Protein AF-A0A3A9KVI4-F1 (afdb_monomer_lite)

Foldseek 3Di:
DPPDDPVNVVVVDDDDDDDADKDKDKDFQLRVCVQLVHDDDPPDDRRFIWIWIFGLVDCDDRGPPGNGHIDIDGHVVCPVRDDQFLAALVNVVVCQVVQFWKDFPVVPPQPKIKHWDAQDDDDDPDDPVVVPPPPDPPDGTFTWMLDSVRDIDTRDDQDPCRNGGRGMHTDD

Radius of gyration: 22.82 Å; chains: 1; bounding box: 59×35×70 Å

Sequence (172 aa):
MKLITASVLTALLTSFVATRTVQATPLNRQEYNDLRGWQVPDNENPNDDGYLVVNAGVSERNVDGFDGYVSWLPKLAFEEQYKNDNLTFGQAVELLKGGKKVARKGWNGKGMYLLLATDIDFKTKANLSDMQNENGELTVPSITMKTADNKFAVGWLASQTDMLAEDWVVVQ

Organism: Moraxella catarrhalis (NCBI:txid480)

InterPro domains:
  IPR021361 Thoeris anti-defense 2-like domain [PF11195] (88-171)

pLDDT: mean 90.65, std 9.77, range [52.5, 98.56]

Secondary structure (DSSP, 8-state):
-----HHHHHTT----------EEEE--HHHHHHHHTPPPPTTS-TT--EEEEEETTS----STT-SSEEEEEEHHHHHHH--SSSB-HHHHHHHHHTT--EEEGGGTTTT-EEEEESS-----SS--GGGTT--S-----EEEEEPTTS-EESS----HHHHT---EEE--

Structure (mmCIF, N/CA/C/O backbone):
data_AF-A0A3A9KVI4-F1
#
_entry.id   AF-A0A3A9KVI4-F1
#
loop_
_atom_site.group_PDB
_atom_site.id
_atom_site.type_symbol
_atom_site.label_atom_id
_atom_site.label_alt_id
_atom_site.label_comp_id
_atom_site.label_asym_id
_atom_site.label_entity_id
_atom_site.label_seq_id
_atom_site.pdbx_PDB_ins_code
_atom_site.Cartn_x
_atom_site.Cartn_y
_atom_site.Cartn_z
_atom_site.occupancy
_atom_site.B_iso_or_equiv
_atom_site.auth_seq_id
_atom_site.auth_comp_id
_atom_site.auth_asym_id
_atom_site.auth_atom_id
_atom_site.pdbx_PDB_model_num
ATOM 1 N N . MET A 1 1 ? -0.105 7.604 42.241 1.00 56.06 1 MET A N 1
ATOM 2 C CA . MET A 1 1 ? -0.125 7.220 40.813 1.00 56.06 1 MET A CA 1
ATOM 3 C C . MET A 1 1 ? -0.246 8.506 40.005 1.00 56.06 1 MET A C 1
ATOM 5 O O . MET A 1 1 ? -1.222 9.215 40.213 1.00 56.06 1 MET A O 1
ATOM 9 N N . LYS A 1 2 ? 0.757 8.906 39.206 1.00 59.81 2 LYS A N 1
ATOM 10 C CA . LYS A 1 2 ? 0.603 10.093 38.341 1.00 59.81 2 LYS A CA 1
ATOM 11 C C . LYS A 1 2 ? -0.427 9.735 37.271 1.00 59.81 2 LYS A C 1
ATOM 13 O O . LYS A 1 2 ? -0.183 8.807 36.507 1.00 59.81 2 LYS A O 1
ATOM 18 N N . LEU A 1 3 ? -1.573 10.419 37.256 1.00 67.69 3 LEU A N 1
ATOM 19 C CA . LEU A 1 3 ? -2.524 10.291 36.156 1.00 67.69 3 LEU A CA 1
ATOM 20 C C . LEU A 1 3 ? -1.815 10.745 34.877 1.00 67.69 3 LEU A C 1
ATOM 22 O O . LEU A 1 3 ? -1.356 11.884 34.788 1.00 67.69 3 LEU A O 1
ATOM 26 N N . ILE A 1 4 ? -1.710 9.845 33.907 1.00 80.69 4 ILE A N 1
ATOM 27 C CA . ILE A 1 4 ? -1.302 10.193 32.552 1.00 80.69 4 ILE A CA 1
ATOM 28 C C . ILE A 1 4 ? -2.502 10.910 31.928 1.00 80.69 4 ILE A C 1
ATOM 30 O O . ILE A 1 4 ? -3.555 10.308 31.742 1.00 80.69 4 ILE A O 1
ATOM 34 N N . THR A 1 5 ? -2.375 12.212 31.679 1.00 88.06 5 THR A N 1
ATOM 35 C CA . THR A 1 5 ? -3.412 13.005 31.007 1.00 88.06 5 THR A CA 1
ATOM 36 C C . THR A 1 5 ? -3.117 13.091 29.514 1.00 88.06 5 THR A C 1
ATOM 38 O O . THR A 1 5 ? -1.962 12.972 29.099 1.00 88.06 5 THR A O 1
ATOM 41 N N . ALA A 1 6 ? -4.142 13.360 28.700 1.00 86.12 6 ALA A N 1
ATOM 42 C CA . ALA A 1 6 ? -3.964 13.589 27.265 1.00 86.12 6 ALA A CA 1
ATOM 43 C C . ALA A 1 6 ? -2.913 14.681 26.987 1.00 86.12 6 ALA A C 1
ATOM 45 O O . ALA A 1 6 ? -2.061 14.504 26.131 1.00 86.12 6 ALA A O 1
ATOM 46 N N . SER A 1 7 ? -2.901 15.755 27.786 1.00 86.50 7 SER A N 1
ATOM 47 C CA . SER A 1 7 ? -1.914 16.840 27.684 1.00 86.50 7 SER A CA 1
ATOM 48 C C . SER A 1 7 ? -0.467 16.359 27.869 1.00 86.50 7 SER A C 1
ATOM 50 O O . SER A 1 7 ? 0.408 16.719 27.082 1.00 86.50 7 SER A O 1
ATOM 52 N N . VAL A 1 8 ? -0.215 15.488 28.857 1.00 88.62 8 VAL A N 1
ATOM 53 C CA . VAL A 1 8 ? 1.120 14.902 29.074 1.00 88.62 8 VAL A CA 1
ATOM 54 C C . VAL A 1 8 ? 1.524 14.007 27.902 1.00 88.62 8 VAL A C 1
ATOM 56 O O . VAL A 1 8 ? 2.676 14.053 27.483 1.00 88.62 8 VAL A O 1
ATOM 59 N N . LEU A 1 9 ? 0.594 13.225 27.347 1.00 89.00 9 LEU A N 1
ATOM 60 C CA . LEU A 1 9 ? 0.872 12.370 26.189 1.00 89.00 9 LEU A CA 1
ATOM 61 C C . LEU A 1 9 ? 1.147 13.184 24.923 1.00 89.00 9 LEU A C 1
ATOM 63 O O . LEU A 1 9 ? 2.092 12.865 24.209 1.00 89.00 9 LEU A O 1
ATOM 67 N N . THR A 1 10 ? 0.392 14.258 24.674 1.00 88.56 10 THR A N 1
ATOM 68 C CA . THR A 1 10 ? 0.590 15.132 23.507 1.00 88.56 10 THR A CA 1
ATOM 69 C C . THR A 1 10 ? 1.992 15.735 23.483 1.00 88.56 10 THR A C 1
ATOM 71 O O . THR A 1 10 ? 2.613 15.792 22.426 1.00 88.56 10 THR A O 1
ATOM 74 N N . ALA A 1 11 ? 2.527 16.126 24.644 1.00 87.50 11 ALA A N 1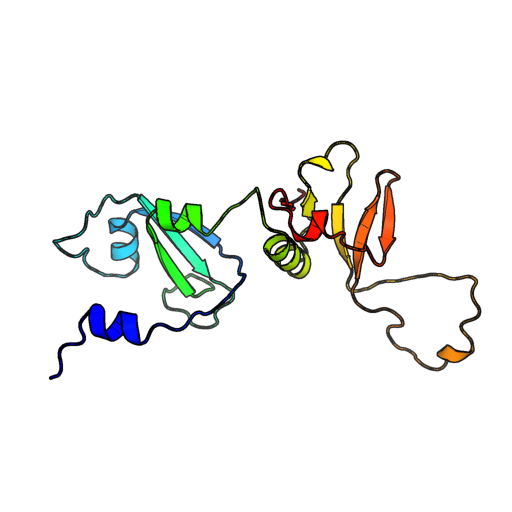
ATOM 75 C CA . ALA A 1 11 ? 3.885 16.663 24.759 1.00 87.50 11 ALA A CA 1
ATOM 76 C C . ALA A 1 11 ? 4.995 15.625 24.487 1.00 87.50 11 ALA A C 1
ATOM 78 O O . ALA A 1 11 ? 6.150 16.005 24.308 1.00 87.50 11 ALA A O 1
ATOM 79 N N . LEU A 1 12 ? 4.660 14.331 24.468 1.00 91.50 12 LEU A N 1
ATOM 80 C CA . LEU A 1 12 ? 5.589 13.219 24.244 1.00 91.50 12 LEU A CA 1
ATOM 81 C C . LEU A 1 12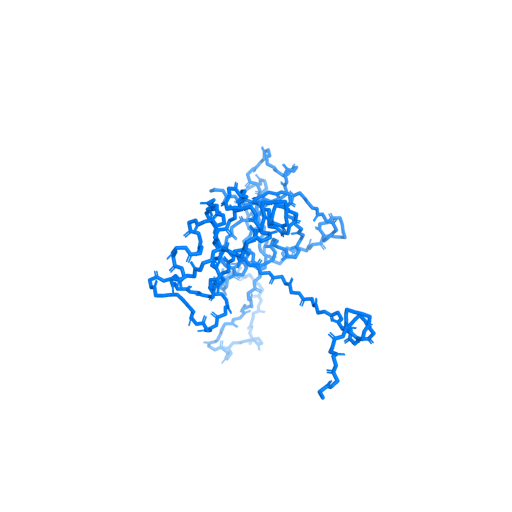 ? 5.424 12.566 22.861 1.00 91.50 12 LEU A C 1
ATOM 83 O O . LEU A 1 12 ? 6.138 11.610 22.549 1.00 91.50 12 LEU A O 1
ATOM 87 N N . LEU A 1 13 ? 4.492 13.048 22.031 1.00 90.75 13 LEU A N 1
ATOM 88 C CA . LEU A 1 13 ? 4.256 12.475 20.709 1.00 90.75 13 LEU A CA 1
ATOM 89 C C . LEU A 1 13 ? 5.486 12.641 19.814 1.00 90.75 13 LEU A C 1
ATOM 91 O O . LEU A 1 13 ? 6.055 13.721 19.684 1.00 90.75 13 LEU A O 1
ATOM 95 N N . THR A 1 14 ? 5.862 11.545 19.163 1.00 93.38 14 THR A N 1
ATOM 96 C CA . THR A 1 14 ? 6.902 11.505 18.133 1.00 93.38 14 THR A CA 1
ATOM 97 C C . THR A 1 14 ? 6.277 10.992 16.843 1.00 93.38 14 THR A C 1
ATOM 99 O O . THR A 1 14 ? 5.469 10.063 16.871 1.00 93.38 14 THR A O 1
ATOM 102 N N . SER A 1 15 ? 6.632 11.602 15.715 1.00 90.81 15 SER A N 1
ATOM 103 C CA . SER A 1 15 ? 6.126 11.193 14.405 1.00 90.81 15 SER A CA 1
ATOM 104 C C . SER A 1 15 ? 6.850 9.945 13.904 1.00 90.81 15 SER A C 1
ATOM 106 O O . SER A 1 15 ? 8.078 9.894 13.896 1.00 90.81 15 SER A O 1
ATOM 108 N N . PHE A 1 16 ? 6.084 8.972 13.416 1.00 89.00 16 PHE A N 1
ATOM 109 C CA . PHE A 1 16 ? 6.586 7.779 12.735 1.00 89.00 16 PHE A CA 1
ATOM 110 C C . PHE A 1 16 ? 5.927 7.679 11.360 1.00 89.00 16 PHE A C 1
ATOM 112 O O . PHE A 1 16 ? 4.754 8.018 11.208 1.00 89.00 16 PHE A O 1
ATOM 119 N N . VAL A 1 17 ? 6.672 7.216 10.357 1.00 81.56 17 VAL A N 1
ATOM 120 C CA . VAL A 1 17 ? 6.188 7.090 8.976 1.00 81.56 17 VAL A CA 1
ATOM 121 C C . VAL A 1 17 ? 6.232 5.625 8.572 1.00 81.56 17 VAL A C 1
ATOM 123 O O . VAL A 1 17 ? 7.239 4.951 8.777 1.00 81.56 17 VAL A O 1
ATOM 126 N N . ALA A 1 18 ? 5.147 5.133 7.983 1.00 83.06 18 ALA A N 1
ATOM 127 C CA . ALA A 1 18 ? 5.074 3.792 7.425 1.00 83.06 18 ALA A CA 1
ATOM 128 C C . ALA A 1 18 ? 4.222 3.806 6.153 1.00 83.06 18 ALA A C 1
ATOM 130 O O . ALA A 1 18 ? 3.197 4.479 6.102 1.00 83.06 18 ALA A O 1
ATOM 131 N N . THR A 1 19 ? 4.620 3.014 5.160 1.00 80.06 19 THR A N 1
ATOM 132 C CA . THR A 1 19 ? 3.770 2.646 4.020 1.00 80.06 19 THR A CA 1
ATOM 133 C C . THR A 1 19 ? 3.526 1.150 4.137 1.00 80.06 19 THR A C 1
ATOM 135 O O . THR A 1 19 ? 4.481 0.394 4.299 1.00 80.06 19 THR A O 1
ATOM 138 N N . ARG A 1 20 ? 2.265 0.717 4.148 1.00 83.69 20 ARG A N 1
ATOM 139 C CA . ARG A 1 20 ? 1.909 -0.696 4.323 1.00 83.69 20 ARG A CA 1
ATOM 140 C C . ARG A 1 20 ? 0.651 -1.037 3.541 1.00 83.69 20 ARG A C 1
ATOM 142 O O . ARG A 1 20 ? -0.189 -0.169 3.313 1.00 83.69 20 ARG A O 1
ATOM 149 N N . THR A 1 21 ? 0.512 -2.307 3.194 1.00 87.25 21 THR A N 1
ATOM 150 C CA . THR A 1 21 ? -0.740 -2.889 2.708 1.00 87.25 21 THR A CA 1
ATOM 151 C C . THR A 1 21 ? -1.389 -3.691 3.833 1.00 87.25 21 THR A C 1
ATOM 153 O O . THR A 1 21 ? -0.709 -4.205 4.722 1.00 87.25 21 THR A O 1
ATOM 156 N N . VAL A 1 22 ? -2.716 -3.759 3.824 1.00 93.06 22 VAL A N 1
ATOM 157 C CA . VAL A 1 22 ? -3.511 -4.536 4.783 1.00 93.06 22 VAL A CA 1
ATOM 158 C C . VAL A 1 22 ? -4.617 -5.264 4.033 1.00 93.06 22 VAL A C 1
ATOM 160 O O . VAL A 1 22 ? -5.009 -4.852 2.940 1.00 93.06 22 VAL A O 1
ATOM 163 N N . GLN A 1 23 ? -5.129 -6.335 4.623 1.00 94.88 23 GLN A N 1
ATOM 164 C CA . GLN A 1 23 ? -6.396 -6.932 4.212 1.00 94.88 23 GLN A CA 1
ATOM 165 C C . GLN A 1 23 ? -7.490 -6.380 5.117 1.00 94.88 23 GLN A C 1
ATOM 167 O O . GLN A 1 23 ? -7.262 -6.201 6.312 1.00 94.88 23 GLN A O 1
ATOM 172 N N . ALA A 1 24 ? -8.667 -6.099 4.571 1.00 96.81 24 ALA A N 1
ATOM 173 C CA . ALA A 1 24 ? -9.767 -5.590 5.372 1.00 96.81 24 ALA A CA 1
ATOM 174 C C . ALA A 1 24 ? -11.122 -6.058 4.852 1.00 96.81 24 ALA A C 1
ATOM 176 O O . ALA A 1 24 ? -11.296 -6.270 3.651 1.00 96.81 24 ALA A O 1
ATOM 177 N N . THR A 1 25 ? -12.081 -6.187 5.764 1.00 97.31 25 THR A N 1
ATOM 178 C CA . THR A 1 25 ? -13.491 -6.450 5.455 1.00 97.31 25 THR A CA 1
ATOM 179 C C . THR A 1 25 ? -14.373 -5.585 6.355 1.00 97.31 25 THR A C 1
ATOM 181 O O . THR A 1 25 ? -13.995 -5.375 7.514 1.00 97.31 25 THR A O 1
ATOM 184 N N . PRO A 1 26 ? -15.517 -5.067 5.866 1.00 98.19 26 PRO A N 1
ATOM 185 C CA . PRO A 1 26 ? -16.482 -4.388 6.722 1.00 98.19 26 PRO A CA 1
ATOM 186 C C . PRO A 1 26 ? -16.867 -5.268 7.915 1.00 98.19 26 PRO A C 1
ATOM 188 O O . PRO A 1 26 ? -17.093 -6.468 7.745 1.00 98.19 26 PRO A O 1
ATOM 191 N N . LEU A 1 27 ? -16.895 -4.672 9.105 1.00 98.19 27 LEU A N 1
ATOM 192 C CA . LEU A 1 27 ? -17.283 -5.310 10.363 1.00 98.19 27 LEU A CA 1
ATOM 193 C C . LEU A 1 27 ? -17.681 -4.204 11.344 1.00 98.19 27 LEU A C 1
ATOM 195 O O . LEU A 1 27 ? -16.912 -3.255 11.521 1.00 98.19 27 LEU A O 1
ATOM 199 N N . ASN A 1 28 ? -18.851 -4.281 11.972 1.00 98.56 28 ASN A N 1
ATOM 200 C CA . ASN A 1 28 ? -19.242 -3.257 12.947 1.00 98.56 28 ASN A CA 1
ATOM 201 C C . ASN A 1 28 ? -18.515 -3.447 14.297 1.00 98.56 28 ASN A C 1
ATOM 203 O O . ASN A 1 28 ? -17.839 -4.455 14.535 1.00 98.56 28 ASN A O 1
ATOM 207 N N . ARG A 1 29 ? -18.617 -2.451 15.187 1.00 98.56 29 ARG A N 1
ATOM 208 C CA . ARG A 1 29 ? -17.938 -2.471 16.495 1.00 98.56 29 ARG A CA 1
ATOM 209 C C . ARG A 1 29 ? -18.359 -3.665 17.359 1.00 98.56 29 ARG A C 1
ATOM 211 O O . ARG A 1 29 ? -17.493 -4.256 18.007 1.00 98.56 29 ARG A O 1
ATOM 218 N N . GLN A 1 30 ? -19.645 -4.015 17.386 1.00 98.44 30 GLN A N 1
ATOM 219 C CA . GLN A 1 30 ? -20.147 -5.152 18.162 1.00 98.44 30 GLN A CA 1
ATOM 220 C C . GLN A 1 30 ? -19.529 -6.465 17.683 1.00 98.44 30 GLN A C 1
ATOM 222 O O . GLN A 1 30 ? -18.907 -7.165 18.475 1.00 98.44 30 GLN A O 1
ATOM 227 N N . GLU A 1 31 ? -19.613 -6.749 16.385 1.00 98.44 31 GLU A N 1
ATOM 228 C CA . GLU A 1 31 ? -19.085 -7.975 15.780 1.00 98.44 31 GLU A CA 1
ATOM 229 C C . GLU A 1 31 ? -17.576 -8.127 16.017 1.00 98.44 31 GLU A C 1
ATOM 231 O O . GLU A 1 31 ? -17.086 -9.224 16.291 1.00 98.44 31 GLU A O 1
ATOM 236 N N . TYR A 1 32 ? -16.822 -7.024 15.955 1.00 98.25 32 TYR A N 1
ATOM 237 C CA . TYR A 1 32 ? -15.400 -7.044 16.289 1.00 98.25 32 TYR A CA 1
ATOM 238 C C . TYR A 1 32 ? -15.143 -7.366 17.765 1.00 98.25 32 TYR A C 1
ATOM 240 O O . TYR A 1 32 ? -14.240 -8.144 18.072 1.00 98.25 32 TYR A O 1
ATOM 248 N N . ASN A 1 33 ? -15.911 -6.787 18.691 1.00 98.31 33 ASN A N 1
ATOM 249 C CA . ASN A 1 33 ? -15.766 -7.098 20.113 1.00 98.31 33 ASN A CA 1
ATOM 250 C C . ASN A 1 33 ? -16.155 -8.552 20.405 1.00 98.31 33 ASN A C 1
ATOM 252 O O . ASN A 1 33 ? -15.418 -9.228 21.120 1.00 98.31 33 ASN A O 1
ATOM 256 N N . ASP A 1 34 ? -17.214 -9.066 19.777 1.00 98.06 34 ASP A N 1
ATOM 257 C CA . ASP A 1 34 ? -17.619 -10.471 19.882 1.00 98.06 34 ASP A CA 1
ATOM 258 C C . ASP A 1 34 ? -16.504 -11.409 19.393 1.00 98.06 34 ASP A C 1
ATOM 260 O O . ASP A 1 34 ? -16.148 -12.359 20.094 1.00 98.06 34 ASP A O 1
ATOM 264 N N . LEU A 1 35 ? -15.868 -11.096 18.252 1.00 97.69 35 LEU A N 1
ATOM 265 C CA . LEU A 1 35 ? -14.697 -11.825 17.741 1.00 97.69 35 LEU A CA 1
ATOM 266 C C . LEU A 1 35 ? -13.538 -11.851 18.753 1.00 97.69 35 LEU A C 1
ATOM 268 O O . LEU A 1 35 ? -12.803 -12.834 18.834 1.00 97.69 35 LEU A O 1
ATOM 272 N N . ARG A 1 36 ? -13.355 -10.774 19.525 1.00 97.12 36 ARG A N 1
ATOM 273 C CA . ARG A 1 36 ? -12.302 -10.656 20.547 1.00 97.12 36 ARG A CA 1
ATOM 274 C C . ARG A 1 36 ? -12.695 -11.235 21.909 1.00 97.12 36 ARG A C 1
ATOM 276 O O . ARG A 1 36 ? -11.837 -11.304 22.789 1.00 97.12 36 ARG A O 1
ATOM 283 N N . GLY A 1 37 ? -13.955 -11.630 22.100 1.00 96.81 37 GLY A N 1
ATOM 284 C CA . GLY A 1 37 ? -14.500 -11.986 23.412 1.00 96.81 37 GLY A CA 1
ATOM 285 C C . GLY A 1 37 ? -14.576 -10.793 24.374 1.00 96.81 37 GLY A C 1
ATOM 286 O O . GLY A 1 37 ? -14.443 -10.960 25.586 1.00 96.81 37 GLY A O 1
ATOM 287 N N . TRP A 1 38 ? -14.721 -9.580 23.841 1.00 97.56 38 TRP A N 1
ATOM 288 C CA . TRP A 1 38 ? -14.792 -8.326 24.589 1.00 97.56 38 TRP A CA 1
ATOM 289 C C . TRP A 1 38 ? -16.230 -7.826 24.713 1.00 97.56 38 TRP A C 1
ATOM 291 O O . TRP A 1 38 ? -17.117 -8.231 23.970 1.00 97.56 38 TRP A O 1
ATOM 301 N N . GLN A 1 39 ? -16.462 -6.940 25.679 1.00 97.69 39 GLN A N 1
ATOM 302 C CA . GLN A 1 39 ? -17.702 -6.172 25.768 1.00 97.69 39 GLN A CA 1
ATOM 303 C C . GLN A 1 39 ? -17.461 -4.790 25.169 1.00 97.69 39 GLN A C 1
ATOM 305 O O . GLN A 1 39 ? -16.425 -4.178 25.442 1.00 97.69 39 GLN A O 1
ATOM 310 N N . VAL A 1 40 ? -18.416 -4.295 24.380 1.00 97.69 40 VAL A N 1
ATOM 311 C CA . VAL A 1 40 ? -18.383 -2.908 23.904 1.00 97.69 40 VAL A CA 1
ATOM 312 C C . VAL A 1 40 ? -18.499 -1.982 25.124 1.00 97.69 40 VAL A C 1
ATOM 314 O O . VAL A 1 40 ? -19.397 -2.194 25.940 1.00 97.69 40 VAL A O 1
ATOM 317 N N . PRO A 1 41 ? -17.615 -0.981 25.290 1.00 96.94 41 PRO A N 1
ATOM 318 C CA . PRO A 1 41 ? -17.731 -0.018 26.381 1.00 96.94 41 PRO A CA 1
ATOM 319 C C . PRO A 1 41 ? -19.078 0.719 26.365 1.00 96.94 41 PRO A C 1
ATOM 321 O O . PRO A 1 41 ? -19.544 1.127 25.304 1.00 96.94 41 PRO A O 1
ATOM 324 N N . ASP A 1 42 ? -19.661 0.972 27.543 1.00 96.81 42 ASP A N 1
ATOM 325 C CA . ASP A 1 42 ? -20.986 1.608 27.692 1.00 96.81 42 ASP A CA 1
ATOM 326 C C . ASP A 1 42 ? -21.105 2.983 27.006 1.00 96.81 42 ASP A C 1
ATOM 328 O O . ASP A 1 42 ? -22.201 3.449 26.695 1.00 96.81 42 ASP A O 1
ATOM 332 N N . ASN A 1 43 ? -19.976 3.665 26.800 1.00 96.56 43 ASN A N 1
ATOM 333 C CA . ASN A 1 43 ? -19.895 4.981 26.173 1.00 96.56 43 ASN A CA 1
ATOM 334 C C . ASN A 1 43 ? -19.585 4.933 24.665 1.00 96.56 43 ASN A C 1
ATOM 336 O O . ASN A 1 43 ? -19.275 5.977 24.086 1.00 96.56 43 ASN A O 1
ATOM 340 N N . GLU A 1 44 ? -19.637 3.760 24.035 1.00 96.88 44 GLU A N 1
ATOM 341 C CA . GLU A 1 44 ? -19.425 3.571 22.600 1.00 96.88 44 GLU A CA 1
ATOM 342 C C . GLU A 1 44 ? -20.667 2.983 21.921 1.00 96.88 44 GLU A C 1
ATOM 344 O O . GLU A 1 44 ? -21.459 2.265 22.527 1.00 96.88 44 GLU A O 1
ATOM 349 N N . ASN A 1 45 ? -20.851 3.286 20.635 1.00 97.88 45 ASN A N 1
ATOM 350 C CA . ASN A 1 45 ? -21.983 2.774 19.872 1.00 97.88 45 ASN A CA 1
ATOM 351 C C . ASN A 1 45 ? -21.639 1.402 19.251 1.00 97.88 45 ASN A C 1
ATOM 353 O O . ASN A 1 45 ? -20.741 1.330 18.406 1.00 97.88 45 ASN A O 1
ATOM 357 N N . PRO A 1 46 ? -22.359 0.317 19.600 1.00 97.75 46 PRO A N 1
ATOM 358 C CA . PRO A 1 46 ? -22.098 -1.021 19.062 1.00 97.75 46 PRO A CA 1
ATOM 359 C C . PRO A 1 46 ? -22.333 -1.127 17.547 1.00 97.75 46 PRO A C 1
ATOM 361 O O . PRO A 1 46 ? -21.711 -1.955 16.887 1.00 97.75 46 PRO A O 1
ATOM 364 N N . ASN A 1 47 ? -23.183 -0.263 16.982 1.00 98.31 47 ASN A N 1
ATOM 365 C CA . ASN A 1 47 ? -23.525 -0.267 15.558 1.00 98.31 47 ASN A CA 1
ATOM 366 C C . ASN A 1 47 ? -22.609 0.624 14.706 1.00 98.31 47 ASN A C 1
ATOM 368 O O . ASN A 1 47 ? -22.938 0.893 13.554 1.00 98.31 47 ASN A O 1
ATOM 372 N N . ASP A 1 48 ? -21.505 1.139 15.257 1.00 98.31 48 ASP A N 1
ATOM 373 C CA . ASP A 1 48 ? -20.566 1.930 14.463 1.00 98.31 48 ASP A CA 1
ATOM 374 C C . ASP A 1 48 ? -19.997 1.091 13.314 1.00 98.31 48 ASP A C 1
ATOM 376 O O . ASP A 1 48 ? -19.408 0.026 13.533 1.00 98.31 48 ASP A O 1
ATOM 380 N N . ASP A 1 49 ? -20.137 1.613 12.095 1.00 98.56 49 ASP A N 1
ATOM 381 C CA . ASP A 1 49 ? -19.514 1.040 10.910 1.00 98.56 49 ASP A CA 1
ATOM 382 C C . ASP A 1 49 ? -17.988 1.098 11.031 1.00 98.56 49 ASP A C 1
ATOM 384 O O . ASP A 1 49 ? -17.391 2.121 11.394 1.00 98.56 49 ASP A O 1
ATOM 388 N N . GLY A 1 50 ? -17.337 0.016 10.624 1.00 98.19 50 GLY A N 1
ATOM 389 C CA . GLY A 1 50 ? -15.891 -0.042 10.545 1.00 98.19 50 GLY A CA 1
ATOM 390 C C . GLY A 1 50 ? -15.394 -1.208 9.722 1.00 98.19 50 GLY A C 1
ATOM 391 O O . GLY A 1 50 ? -16.137 -1.836 8.965 1.00 98.19 50 GLY A O 1
ATOM 392 N N . TYR A 1 51 ? -14.102 -1.460 9.864 1.00 98.50 51 TYR A N 1
ATOM 393 C CA . TYR A 1 51 ? -13.416 -2.528 9.164 1.00 98.50 51 TYR A CA 1
ATOM 394 C C . TYR A 1 51 ? -12.588 -3.338 10.147 1.00 98.50 51 TYR A C 1
ATOM 396 O O . TYR A 1 51 ? -11.806 -2.784 10.924 1.00 98.50 51 TYR A O 1
ATOM 404 N N . LEU A 1 52 ? -12.708 -4.660 10.049 1.00 98.44 52 LEU A N 1
ATOM 405 C CA . LEU A 1 52 ? -11.664 -5.565 10.505 1.00 98.44 52 LEU A CA 1
ATOM 406 C C . LEU A 1 52 ? -10.457 -5.369 9.592 1.00 98.44 52 LEU A C 1
ATOM 408 O O . LEU A 1 52 ? -10.596 -5.425 8.371 1.00 98.44 52 LEU A O 1
ATOM 412 N N . VAL A 1 53 ? -9.282 -5.171 10.175 1.00 97.88 53 VAL A N 1
ATOM 413 C CA . VAL A 1 53 ? -8.030 -4.954 9.451 1.00 97.88 53 VAL A CA 1
ATOM 414 C C . VAL A 1 53 ? -7.022 -6.004 9.880 1.00 97.88 53 VAL A C 1
ATOM 416 O O . VAL A 1 53 ? -6.746 -6.152 11.065 1.00 97.88 53 VAL A O 1
ATOM 419 N N . VAL A 1 54 ? -6.442 -6.707 8.915 1.00 97.62 54 VAL A N 1
ATOM 420 C CA . VAL A 1 54 ? -5.397 -7.710 9.118 1.00 97.62 54 VAL A CA 1
ATOM 421 C C . VAL A 1 54 ? -4.115 -7.199 8.473 1.00 97.62 54 VAL A C 1
ATOM 423 O O . VAL A 1 54 ? -4.024 -7.031 7.253 1.00 97.62 54 VAL A O 1
ATOM 426 N N . ASN A 1 55 ? -3.109 -6.933 9.299 1.00 95.12 55 ASN A N 1
ATOM 427 C CA . ASN A 1 55 ? -1.787 -6.515 8.859 1.00 95.12 55 ASN A CA 1
ATOM 428 C C . ASN A 1 55 ? -0.829 -7.714 8.857 1.00 95.12 55 ASN A C 1
ATOM 430 O O . ASN A 1 55 ? -0.205 -8.024 9.874 1.00 95.12 55 ASN A O 1
ATOM 434 N N . ALA A 1 56 ? -0.702 -8.367 7.701 1.00 92.38 56 ALA A N 1
ATOM 435 C CA . ALA A 1 56 ? 0.187 -9.516 7.507 1.00 92.38 56 ALA A CA 1
ATOM 436 C C . ALA A 1 56 ? 1.686 -9.166 7.634 1.00 92.38 56 ALA A C 1
ATOM 438 O O . ALA A 1 56 ? 2.505 -10.043 7.894 1.00 92.38 56 ALA A O 1
ATOM 439 N N . GLY A 1 57 ? 2.055 -7.885 7.492 1.00 89.44 57 GLY A N 1
ATOM 440 C CA . GLY A 1 57 ? 3.441 -7.413 7.611 1.00 89.44 57 GLY A CA 1
ATOM 441 C C . GLY A 1 57 ? 3.970 -7.337 9.048 1.00 89.44 57 GLY A C 1
ATOM 442 O O . GLY A 1 57 ? 5.145 -7.043 9.256 1.00 89.44 57 GLY A O 1
ATOM 443 N N . VAL A 1 58 ? 3.121 -7.577 10.048 1.00 91.25 58 VAL A N 1
ATOM 444 C CA . VAL A 1 58 ? 3.508 -7.665 11.463 1.00 91.25 58 VAL A CA 1
ATOM 445 C C . VAL A 1 58 ? 3.556 -9.137 11.838 1.00 91.25 58 VAL A C 1
ATOM 447 O O . VAL A 1 58 ? 2.657 -9.869 11.452 1.00 91.25 58 VAL A O 1
ATOM 450 N N . SER A 1 59 ? 4.579 -9.589 12.569 1.00 92.44 59 SER A N 1
ATOM 451 C CA . SER A 1 59 ? 4.742 -10.998 12.975 1.00 92.44 59 SER A CA 1
ATOM 452 C C . SER A 1 59 ? 3.899 -11.398 14.188 1.00 92.44 59 SER A C 1
ATOM 454 O O . SER A 1 59 ? 3.592 -12.573 14.365 1.00 92.44 59 SER A O 1
ATOM 456 N N . GLU A 1 60 ? 3.498 -10.434 15.015 1.00 95.50 60 GLU A N 1
ATOM 457 C CA . GLU A 1 60 ? 2.597 -10.676 16.139 1.00 95.50 60 GLU A CA 1
ATOM 458 C C . GLU A 1 60 ? 1.206 -11.099 15.642 1.00 95.50 60 GLU A C 1
ATOM 460 O O . GLU A 1 60 ? 0.685 -10.568 14.657 1.00 95.50 60 GLU A O 1
ATOM 465 N N . ARG A 1 61 ? 0.610 -12.084 16.317 1.00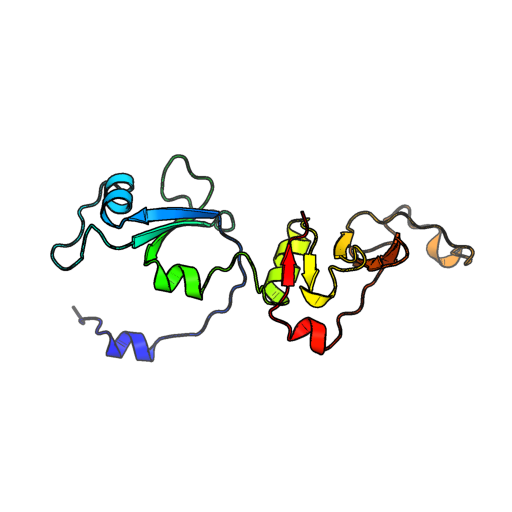 96.44 61 ARG A N 1
ATOM 466 C CA . ARG A 1 61 ? -0.733 -12.609 16.048 1.00 96.44 61 ARG A CA 1
ATOM 467 C C . ARG A 1 61 ? -1.545 -12.458 17.324 1.00 96.44 61 ARG A C 1
ATOM 469 O O . ARG A 1 61 ? -1.109 -12.903 18.381 1.00 96.44 61 ARG A O 1
ATOM 476 N N . ASN A 1 62 ? -2.696 -11.809 17.229 1.00 96.81 62 ASN A N 1
ATOM 477 C CA . ASN A 1 62 ? -3.530 -11.484 18.388 1.00 96.81 62 ASN A CA 1
ATOM 478 C C . ASN A 1 62 ? -4.959 -12.043 18.298 1.00 96.81 62 ASN A C 1
ATOM 480 O O . ASN A 1 62 ? -5.722 -11.879 19.250 1.00 96.81 62 ASN A O 1
ATOM 484 N N . VAL A 1 63 ? -5.322 -12.677 17.178 1.00 96.75 63 VAL A N 1
ATOM 485 C CA . VAL A 1 63 ? -6.606 -13.356 16.964 1.00 96.75 63 VAL A CA 1
ATOM 486 C C . VAL A 1 63 ? -6.348 -14.636 16.170 1.00 96.75 63 VAL A C 1
ATOM 488 O O . VAL A 1 63 ? -5.703 -14.593 15.121 1.00 96.75 63 VAL A O 1
ATOM 491 N N . ASP A 1 64 ? -6.848 -15.766 16.669 1.00 95.12 64 ASP A N 1
ATOM 492 C CA . ASP A 1 64 ? -6.720 -17.062 16.000 1.00 95.12 64 ASP A CA 1
ATOM 493 C C . ASP A 1 64 ? -7.448 -17.069 14.646 1.00 95.12 64 ASP A C 1
ATOM 495 O O . ASP A 1 64 ? -8.485 -16.433 14.467 1.00 95.12 64 ASP A O 1
ATOM 499 N N . GLY A 1 65 ? -6.906 -17.810 13.676 1.00 94.50 65 GLY A N 1
ATOM 500 C CA . GLY A 1 65 ? -7.487 -17.933 12.333 1.00 94.50 65 GLY A CA 1
ATOM 501 C C . GLY A 1 65 ? -7.088 -16.834 11.340 1.00 94.50 65 GLY A C 1
ATOM 502 O O . GLY A 1 65 ? -7.453 -16.929 10.170 1.00 94.50 65 GLY A O 1
ATOM 503 N N . PHE A 1 66 ? -6.298 -15.840 11.758 1.00 95.94 66 PHE A N 1
ATOM 504 C CA . PHE A 1 66 ? -5.769 -14.794 10.879 1.00 95.94 66 PHE A CA 1
ATOM 505 C C . PHE A 1 66 ? -4.244 -14.851 10.779 1.00 95.94 66 PHE A C 1
ATOM 507 O O . PHE A 1 66 ? -3.546 -15.006 11.780 1.00 95.94 66 PHE A O 1
ATOM 514 N N . ASP A 1 67 ? -3.714 -14.660 9.568 1.00 93.69 67 ASP A N 1
ATOM 515 C CA . ASP A 1 67 ? -2.274 -14.538 9.324 1.00 93.69 67 ASP A CA 1
ATOM 516 C C . ASP A 1 67 ? -1.838 -13.063 9.290 1.00 93.69 67 ASP A C 1
ATOM 518 O O . ASP A 1 67 ? -1.487 -12.496 8.257 1.00 93.69 67 ASP A O 1
ATOM 522 N N . GLY A 1 68 ? -1.921 -12.406 10.445 1.00 95.81 68 GLY A N 1
ATOM 523 C CA . GLY A 1 68 ? -1.482 -11.026 10.629 1.00 95.81 68 GLY A CA 1
ATOM 524 C C . GLY A 1 68 ? -1.904 -10.454 11.976 1.00 95.81 68 GLY A C 1
ATOM 525 O O . GLY A 1 68 ? -2.637 -11.090 12.735 1.00 95.81 68 GLY A O 1
ATOM 526 N N . TYR A 1 69 ? -1.461 -9.233 12.264 1.00 97.31 69 TYR A N 1
ATOM 527 C CA . TYR A 1 69 ? -1.979 -8.485 13.407 1.00 97.31 69 TYR A CA 1
ATOM 528 C C . TYR A 1 69 ? -3.366 -7.939 13.074 1.00 97.31 69 TYR A C 1
ATOM 530 O O . TYR A 1 69 ? -3.523 -7.193 12.104 1.00 97.31 69 TYR A O 1
ATOM 538 N N . VAL A 1 70 ? -4.358 -8.298 13.880 1.00 98.00 70 VAL A N 1
ATOM 539 C CA . VAL A 1 70 ? -5.753 -7.911 13.691 1.00 98.00 70 VAL A CA 1
ATOM 540 C C . VAL A 1 70 ? -6.070 -6.654 14.496 1.00 98.00 70 VAL A C 1
ATOM 542 O O . VAL A 1 70 ? -5.841 -6.586 15.704 1.00 98.00 70 VAL A O 1
ATOM 545 N N . SER A 1 71 ? -6.640 -5.652 13.842 1.00 97.62 71 SER A N 1
ATOM 546 C CA . SER A 1 71 ? -7.195 -4.460 14.479 1.00 97.62 71 SER A CA 1
ATOM 547 C C . SER A 1 71 ? -8.574 -4.141 13.912 1.00 97.62 71 SER A C 1
ATOM 549 O O . SER A 1 71 ? -9.015 -4.741 12.936 1.00 97.62 71 SER A O 1
ATOM 551 N N . TRP A 1 72 ? -9.247 -3.163 14.508 1.00 98.31 72 TRP A N 1
ATOM 552 C CA . TRP A 1 72 ? -10.472 -2.592 13.965 1.00 98.31 72 TRP A CA 1
ATOM 553 C C . TRP A 1 72 ? -10.329 -1.084 13.881 1.00 98.31 72 TRP A C 1
ATOM 555 O O . TRP A 1 72 ? -9.754 -0.464 14.780 1.00 98.31 72 TRP A O 1
ATOM 565 N N . LEU A 1 73 ? -10.805 -0.509 12.784 1.00 98.06 73 LEU A N 1
ATOM 566 C CA . LEU A 1 73 ? -10.831 0.932 12.586 1.00 98.06 73 LEU A CA 1
ATOM 567 C C . LEU A 1 73 ? -12.266 1.375 12.275 1.00 98.06 73 LEU A C 1
ATOM 569 O O . LEU A 1 73 ? -12.924 0.728 11.454 1.00 98.06 73 LEU A O 1
ATOM 573 N N . PRO A 1 74 ? -12.728 2.502 12.851 1.00 98.00 74 PRO A N 1
ATOM 574 C CA . PRO A 1 74 ? -13.950 3.156 12.403 1.00 98.00 74 PRO A CA 1
ATOM 575 C C . PRO A 1 74 ? -13.885 3.459 10.906 1.00 98.00 74 PRO A C 1
ATOM 577 O O . PRO A 1 74 ? -12.818 3.808 10.390 1.00 98.00 74 PRO A O 1
ATOM 580 N N . LYS A 1 75 ? -15.031 3.386 10.227 1.00 97.12 75 LYS A N 1
ATOM 581 C CA . LYS A 1 75 ? -15.137 3.506 8.766 1.00 97.12 75 LYS A CA 1
ATOM 582 C C . LYS A 1 75 ? -14.373 4.700 8.196 1.00 97.12 75 LYS A C 1
ATOM 584 O O . LYS A 1 75 ? -13.522 4.514 7.334 1.00 97.12 75 LYS A O 1
ATOM 589 N N . LEU A 1 76 ? -14.625 5.900 8.723 1.00 95.75 76 LEU A N 1
ATOM 590 C CA . LEU A 1 76 ? -13.982 7.124 8.238 1.00 95.75 76 LEU A CA 1
ATOM 591 C C . LEU A 1 76 ? -12.455 7.072 8.403 1.00 95.75 76 LEU A C 1
ATOM 593 O O . LEU A 1 76 ? -11.724 7.323 7.453 1.00 95.75 76 LEU A O 1
ATOM 597 N N . ALA A 1 77 ? -11.974 6.665 9.581 1.00 96.25 77 ALA A N 1
ATOM 598 C CA . ALA A 1 77 ? -10.542 6.564 9.850 1.00 96.25 77 ALA A CA 1
ATOM 599 C C . ALA A 1 77 ? -9.854 5.524 8.951 1.00 96.25 77 ALA A C 1
ATOM 601 O O . ALA A 1 77 ? -8.696 5.712 8.577 1.00 96.25 77 ALA A O 1
ATOM 602 N N . PHE A 1 78 ? -10.545 4.430 8.616 1.00 95.38 78 PHE A N 1
ATOM 603 C CA . PHE A 1 78 ? -10.038 3.432 7.680 1.00 95.38 78 PHE A CA 1
ATOM 604 C C . PHE A 1 78 ? -9.971 3.987 6.253 1.00 95.38 78 PHE A C 1
ATOM 606 O O . PHE A 1 78 ? -8.913 3.931 5.635 1.00 95.38 78 PHE A O 1
ATOM 613 N N . GLU A 1 79 ? -11.065 4.555 5.747 1.00 92.56 79 GLU A N 1
ATOM 614 C CA . GLU A 1 79 ? -11.181 5.033 4.360 1.00 92.56 79 GLU A CA 1
ATOM 615 C C . GLU A 1 79 ? -10.270 6.242 4.065 1.00 92.56 79 GLU A C 1
ATOM 617 O O . GLU A 1 79 ? -9.821 6.421 2.932 1.00 92.56 79 GLU A O 1
ATOM 622 N N . GLU A 1 80 ? -9.920 7.039 5.080 1.00 89.94 80 GLU A N 1
ATOM 623 C CA . GLU A 1 80 ? -8.915 8.105 4.962 1.00 89.94 80 GLU A CA 1
ATOM 624 C C . GLU A 1 80 ? -7.481 7.564 4.815 1.00 89.94 80 GLU A C 1
ATOM 626 O O . GLU A 1 80 ? -6.655 8.173 4.130 1.00 89.94 80 GLU A O 1
ATOM 631 N N . GLN A 1 81 ? -7.176 6.420 5.437 1.00 88.12 81 GLN A N 1
ATOM 632 C CA . GLN A 1 81 ? -5.827 5.839 5.487 1.00 88.12 81 GLN A CA 1
ATOM 633 C C . GLN A 1 81 ? -5.574 4.793 4.398 1.00 88.12 81 GLN A C 1
ATOM 635 O O . GLN A 1 81 ? -4.451 4.666 3.902 1.00 88.12 81 GLN A O 1
ATOM 640 N N . TYR A 1 82 ? -6.600 4.028 4.036 1.00 89.19 82 TYR A N 1
ATOM 641 C CA . TYR A 1 82 ? -6.497 2.869 3.162 1.00 89.19 82 TYR A CA 1
ATOM 642 C C . TYR A 1 82 ? -7.401 3.059 1.954 1.00 89.19 82 TYR A C 1
ATOM 644 O O . TYR A 1 82 ? -8.621 3.155 2.065 1.00 89.19 82 TYR A O 1
ATOM 652 N N . LYS A 1 83 ? -6.776 3.094 0.779 1.00 82.19 83 LYS A N 1
ATOM 653 C CA . LYS A 1 83 ? -7.454 3.280 -0.500 1.00 82.19 83 LYS A CA 1
ATOM 654 C C . LYS A 1 83 ? -7.140 2.106 -1.414 1.00 82.19 83 LYS A C 1
ATOM 656 O O . LYS A 1 83 ? -6.025 1.588 -1.403 1.00 82.19 83 LYS A O 1
ATOM 661 N N . ASN A 1 84 ? -8.119 1.722 -2.224 1.00 76.25 84 ASN A N 1
ATOM 662 C CA . ASN A 1 84 ? -7.954 0.696 -3.258 1.00 76.25 84 ASN A CA 1
ATOM 663 C C . ASN A 1 84 ? -7.661 1.307 -4.639 1.00 76.25 84 ASN A C 1
ATOM 665 O O . ASN A 1 84 ? -7.278 0.599 -5.569 1.00 76.25 84 ASN A O 1
ATOM 669 N N . ASP A 1 85 ? -7.829 2.621 -4.774 1.00 78.38 85 ASP A N 1
ATOM 670 C CA . ASP A 1 85 ? -7.528 3.413 -5.958 1.00 78.38 85 ASP A CA 1
ATOM 671 C C . ASP A 1 85 ? -7.010 4.801 -5.542 1.00 78.38 85 ASP A C 1
ATOM 673 O O . ASP A 1 85 ? -6.971 5.121 -4.356 1.00 78.38 85 ASP A O 1
ATOM 677 N N . ASN A 1 86 ? -6.583 5.624 -6.506 1.00 87.31 86 ASN A N 1
ATOM 678 C CA . ASN A 1 86 ? -5.942 6.916 -6.211 1.00 87.31 86 ASN A CA 1
ATOM 679 C C . ASN A 1 86 ? -4.756 6.763 -5.244 1.00 87.31 86 ASN A C 1
ATOM 681 O O . ASN A 1 86 ? -4.646 7.439 -4.217 1.00 87.31 86 ASN A O 1
ATOM 685 N N . LEU A 1 87 ? -3.909 5.786 -5.555 1.00 91.75 87 LEU A N 1
ATOM 686 C CA . LEU A 1 87 ? -2.769 5.432 -4.736 1.00 91.75 87 LEU A CA 1
ATOM 687 C C . LEU A 1 87 ? -1.652 6.452 -4.951 1.00 91.75 87 LEU A C 1
ATOM 689 O O . LEU A 1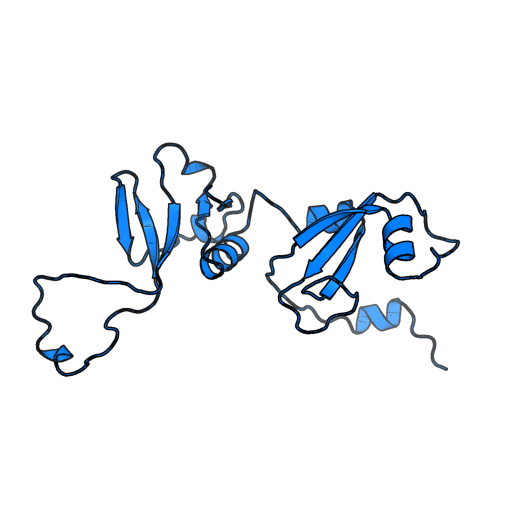 87 ? -1.451 6.957 -6.060 1.00 91.75 87 LEU A O 1
ATOM 693 N N . THR A 1 88 ? -0.890 6.713 -3.897 1.00 93.81 88 THR A N 1
ATOM 694 C CA . THR A 1 88 ? 0.339 7.503 -3.987 1.00 93.81 88 THR A CA 1
ATOM 695 C C . THR A 1 88 ? 1.438 6.711 -4.693 1.00 93.81 88 THR A C 1
ATOM 697 O O . THR A 1 88 ? 1.399 5.478 -4.770 1.00 93.81 88 THR A O 1
ATOM 700 N N . PHE A 1 89 ? 2.481 7.399 -5.156 1.00 95.25 89 PHE A N 1
ATOM 701 C CA . PHE A 1 89 ? 3.665 6.732 -5.701 1.00 95.25 89 PHE A CA 1
ATOM 702 C C . PHE A 1 89 ? 4.308 5.745 -4.712 1.00 95.25 89 PHE A C 1
ATOM 704 O O . PHE A 1 89 ? 4.684 4.641 -5.098 1.00 95.25 89 PHE A O 1
ATOM 711 N N . GLY A 1 90 ? 4.384 6.096 -3.422 1.00 93.56 90 GLY A N 1
ATOM 712 C CA . GLY A 1 90 ? 4.923 5.201 -2.393 1.00 93.56 90 GLY A CA 1
ATOM 713 C C . GLY A 1 90 ? 4.116 3.905 -2.265 1.00 93.56 90 GLY A C 1
ATOM 714 O O . GLY A 1 90 ? 4.690 2.819 -2.224 1.00 93.56 90 GLY A O 1
ATOM 715 N N . GLN A 1 91 ? 2.784 3.999 -2.294 1.00 92.81 91 GLN A N 1
ATOM 716 C CA . GLN A 1 91 ? 1.907 2.823 -2.304 1.00 92.81 91 GLN A CA 1
ATOM 717 C C . GLN A 1 91 ? 2.078 1.992 -3.584 1.00 92.81 91 GLN A C 1
ATOM 719 O O . GLN A 1 91 ? 2.100 0.763 -3.519 1.00 92.81 91 GLN A O 1
ATOM 724 N N . ALA A 1 92 ? 2.256 2.640 -4.739 1.00 94.31 92 ALA A N 1
ATOM 725 C CA . ALA A 1 92 ? 2.538 1.955 -5.998 1.00 94.31 92 ALA A CA 1
ATOM 726 C C . ALA A 1 92 ? 3.855 1.158 -5.938 1.00 94.31 92 ALA A C 1
ATOM 728 O O . ALA A 1 92 ? 3.908 0.025 -6.415 1.00 94.31 92 ALA A O 1
ATOM 729 N N . VAL A 1 93 ? 4.896 1.702 -5.299 1.00 95.31 93 VAL A N 1
ATOM 730 C CA . VAL A 1 93 ? 6.171 1.000 -5.077 1.00 95.31 93 VAL A CA 1
ATOM 731 C C . VAL A 1 93 ? 5.999 -0.216 -4.163 1.00 95.31 93 VAL A C 1
ATOM 733 O O . VAL A 1 93 ? 6.539 -1.277 -4.470 1.00 95.31 93 VAL A O 1
ATOM 736 N N . GLU A 1 94 ? 5.226 -0.116 -3.080 1.00 92.81 94 GLU A N 1
ATOM 737 C CA . GLU A 1 94 ? 4.949 -1.278 -2.219 1.00 92.81 94 GLU A CA 1
ATOM 738 C C . GLU A 1 94 ? 4.179 -2.380 -2.961 1.00 92.81 94 GLU A C 1
ATOM 740 O O . GLU A 1 94 ? 4.484 -3.565 -2.824 1.00 92.81 94 GLU A O 1
ATOM 745 N N . LEU A 1 95 ? 3.236 -2.005 -3.826 1.00 92.94 95 LEU A N 1
ATOM 746 C CA . LEU A 1 95 ? 2.529 -2.954 -4.688 1.00 92.94 95 LEU A CA 1
ATOM 747 C C . LEU A 1 95 ? 3.465 -3.634 -5.694 1.00 92.94 95 LEU A C 1
ATOM 749 O O . LEU A 1 95 ? 3.360 -4.845 -5.896 1.00 92.94 95 LEU A O 1
ATOM 753 N N . LEU A 1 96 ? 4.401 -2.885 -6.285 1.00 95.75 96 LEU A N 1
ATOM 754 C CA . LEU A 1 96 ? 5.432 -3.424 -7.176 1.00 95.75 96 LEU A CA 1
ATOM 755 C C . LEU A 1 96 ? 6.334 -4.435 -6.456 1.00 95.75 96 LEU A C 1
ATOM 757 O O . LEU A 1 96 ? 6.572 -5.517 -6.989 1.00 95.75 96 LEU A O 1
ATOM 761 N N . LYS A 1 97 ? 6.785 -4.126 -5.233 1.00 93.75 97 LYS A N 1
ATOM 762 C CA . LYS A 1 97 ? 7.542 -5.070 -4.389 1.00 93.75 97 LYS A CA 1
ATOM 763 C C . LYS A 1 97 ? 6.739 -6.338 -4.087 1.00 93.75 97 LYS A C 1
ATOM 765 O O . LYS A 1 97 ? 7.306 -7.422 -4.047 1.00 93.75 97 LYS A O 1
ATOM 770 N N . GLY A 1 98 ? 5.420 -6.209 -3.934 1.00 90.62 98 GLY A N 1
ATOM 771 C CA . GLY A 1 98 ? 4.481 -7.327 -3.802 1.00 90.62 98 GLY A CA 1
ATOM 772 C C . GLY A 1 98 ? 4.143 -8.055 -5.112 1.00 90.62 98 GLY A C 1
ATOM 773 O O . GLY A 1 98 ? 3.184 -8.828 -5.141 1.00 90.62 98 GLY A O 1
ATOM 774 N N . GLY A 1 99 ? 4.862 -7.787 -6.210 1.00 93.25 99 GLY A N 1
ATOM 775 C CA . GLY A 1 99 ? 4.683 -8.446 -7.508 1.00 93.25 99 GLY A CA 1
ATOM 776 C C . GLY A 1 99 ? 3.450 -7.993 -8.296 1.00 93.25 99 GLY A C 1
ATOM 777 O O . GLY A 1 99 ? 3.090 -8.614 -9.299 1.00 93.25 99 GLY A O 1
ATOM 778 N N . LYS A 1 100 ? 2.765 -6.929 -7.864 1.00 94.31 100 LYS A N 1
ATOM 779 C CA . LYS A 1 100 ? 1.621 -6.372 -8.596 1.00 94.31 100 LYS A CA 1
ATOM 780 C C . LYS A 1 100 ? 2.093 -5.502 -9.757 1.00 94.31 100 LYS A C 1
ATOM 782 O O . LYS A 1 100 ? 3.189 -4.950 -9.749 1.00 94.31 100 LYS A O 1
ATOM 787 N N . LYS A 1 101 ? 1.218 -5.351 -10.750 1.00 95.62 101 LYS A N 1
ATOM 788 C CA . LYS A 1 101 ? 1.380 -4.384 -11.839 1.00 95.62 101 LYS A CA 1
ATOM 789 C C . LYS A 1 101 ? 0.617 -3.117 -11.490 1.00 95.62 101 LYS A C 1
ATOM 791 O O . LYS A 1 101 ? -0.510 -3.205 -11.003 1.00 95.62 101 LYS A O 1
ATOM 796 N N . VAL A 1 102 ? 1.201 -1.957 -11.763 1.00 95.31 102 VAL A N 1
ATOM 797 C CA . VAL A 1 102 ? 0.575 -0.659 -11.465 1.00 95.31 102 VAL A CA 1
ATOM 798 C C . VAL A 1 102 ? 0.656 0.284 -12.655 1.00 95.31 102 VAL A C 1
ATOM 800 O O . VAL A 1 102 ? 1.565 0.191 -13.476 1.00 95.31 102 VAL A O 1
ATOM 803 N N . ALA A 1 103 ? -0.289 1.206 -12.760 1.00 95.12 103 ALA A N 1
ATOM 804 C CA . ALA A 1 103 ? -0.307 2.235 -13.791 1.00 95.12 103 ALA A CA 1
ATOM 805 C C . ALA A 1 103 ? -0.901 3.533 -13.237 1.00 95.12 103 ALA A C 1
ATOM 807 O O . ALA A 1 103 ? -1.604 3.523 -12.229 1.00 95.12 103 ALA A O 1
ATOM 808 N N . ARG A 1 104 ? -0.643 4.650 -13.917 1.00 93.56 104 ARG A N 1
ATOM 809 C CA . ARG A 1 104 ? -1.378 5.905 -13.709 1.00 93.56 104 ARG A CA 1
ATOM 810 C C . ARG A 1 104 ? -2.768 5.790 -14.337 1.00 93.56 104 ARG A C 1
ATOM 812 O O . ARG A 1 104 ? -2.879 5.223 -15.429 1.00 93.56 104 ARG A O 1
ATOM 819 N N . LYS A 1 105 ? -3.809 6.388 -13.744 1.00 90.12 105 LYS A N 1
ATOM 820 C CA . LYS A 1 105 ? -5.168 6.414 -14.337 1.00 90.12 105 LYS A CA 1
ATOM 821 C C . LYS A 1 105 ? -5.146 6.948 -15.776 1.00 90.12 105 LYS A C 1
ATOM 823 O O . LYS A 1 105 ? -5.817 6.395 -16.644 1.00 90.12 105 LYS A O 1
ATOM 828 N N . GLY A 1 106 ? -4.312 7.954 -16.054 1.00 86.19 106 GLY A N 1
ATOM 829 C CA . GLY A 1 106 ? -4.147 8.538 -17.392 1.00 86.19 106 GLY A CA 1
ATOM 830 C C . GLY A 1 106 ? -3.395 7.677 -18.422 1.00 86.19 106 GLY A C 1
ATOM 831 O O . GLY A 1 106 ? -3.417 8.001 -19.607 1.00 86.19 106 GLY A O 1
ATOM 832 N N . TRP A 1 107 ? -2.732 6.585 -18.022 1.00 88.25 107 TRP A N 1
ATOM 833 C CA . TRP A 1 107 ? -2.007 5.700 -18.951 1.00 88.25 107 TRP A CA 1
ATOM 834 C C . TRP A 1 107 ? -2.917 4.657 -19.627 1.00 88.25 107 TRP A C 1
ATOM 836 O O . TRP A 1 107 ? -2.555 4.087 -20.663 1.00 88.25 107 TRP A O 1
ATOM 846 N N . ASN A 1 108 ? -4.120 4.429 -19.087 1.00 61.75 108 ASN A N 1
ATOM 847 C CA . ASN A 1 108 ? -5.015 3.316 -19.436 1.00 61.75 108 ASN A CA 1
ATOM 848 C C . ASN A 1 108 ? -5.821 3.491 -20.744 1.00 61.75 108 ASN A C 1
ATOM 850 O O . ASN A 1 108 ? -6.997 3.151 -20.817 1.00 61.75 108 ASN A O 1
ATOM 854 N N . GLY A 1 109 ? -5.168 3.955 -21.814 1.00 62.06 109 GLY A N 1
ATOM 855 C CA . GLY A 1 109 ? -5.680 3.876 -23.194 1.00 62.06 109 GLY A CA 1
ATOM 856 C C . GLY A 1 109 ? -4.847 2.995 -24.134 1.00 62.06 109 GLY A C 1
ATOM 857 O O . GLY A 1 109 ? -5.300 2.665 -25.226 1.00 62.06 109 GLY A O 1
ATOM 858 N N . LYS A 1 110 ? -3.620 2.614 -23.739 1.00 74.69 110 LYS A N 1
ATOM 859 C CA . LYS A 1 110 ? -2.671 1.860 -24.590 1.00 74.69 110 LYS A CA 1
ATOM 860 C C . LYS A 1 110 ? -2.043 0.636 -23.904 1.00 74.69 110 LYS A C 1
ATOM 862 O O . LYS A 1 110 ? -1.031 0.119 -24.367 1.00 74.69 110 LYS A O 1
ATOM 867 N N . GLY A 1 111 ? -2.613 0.179 -22.783 1.00 87.44 111 GLY A N 1
ATOM 868 C CA . GLY A 1 111 ? -2.153 -1.023 -22.070 1.00 87.44 111 GLY A CA 1
ATOM 869 C C . GLY A 1 111 ? -0.740 -0.915 -21.479 1.00 87.44 111 GLY A C 1
ATOM 870 O O . GLY A 1 111 ? -0.003 -1.907 -21.483 1.00 87.44 111 GLY A O 1
ATOM 871 N N . MET A 1 112 ? -0.353 0.284 -21.031 1.00 94.50 112 MET A N 1
ATOM 872 C CA . MET A 1 112 ? 0.925 0.556 -20.367 1.00 94.50 112 MET A CA 1
ATOM 873 C C . MET A 1 112 ? 0.844 0.269 -18.867 1.00 94.50 112 MET A C 1
ATOM 875 O O . MET A 1 112 ? -0.158 0.600 -18.239 1.00 94.50 112 MET A O 1
ATOM 879 N N . TYR A 1 113 ? 1.902 -0.297 -18.286 1.00 96.06 113 TYR A N 1
ATOM 880 C CA . TYR A 1 113 ? 1.998 -0.530 -16.841 1.00 96.06 113 TYR A CA 1
ATOM 881 C C . TYR A 1 113 ? 3.446 -0.709 -16.385 1.00 96.06 113 TYR A C 1
ATOM 883 O O . TYR A 1 113 ? 4.326 -1.008 -17.193 1.00 96.06 113 TYR A O 1
ATOM 891 N N . LEU A 1 114 ? 3.677 -0.563 -15.085 1.00 97.38 114 LEU A N 1
ATOM 892 C CA . LEU A 1 114 ? 4.921 -0.893 -14.403 1.00 97.38 114 LEU A CA 1
ATOM 893 C C . LEU A 1 114 ? 4.834 -2.270 -13.751 1.00 97.38 114 LEU A C 1
ATOM 895 O O . LEU A 1 114 ? 3.774 -2.677 -13.271 1.00 97.38 114 LEU A O 1
ATOM 899 N N . LEU A 1 115 ? 5.969 -2.956 -13.711 1.00 97.25 115 LEU A N 1
ATOM 900 C CA . LEU A 1 115 ? 6.209 -4.176 -12.945 1.00 97.25 115 LEU A CA 1
ATOM 901 C C . LEU A 1 115 ? 7.621 -4.124 -12.351 1.00 97.25 115 LEU A C 1
ATOM 903 O O . LEU A 1 115 ? 8.495 -3.467 -12.916 1.00 97.25 115 LEU A O 1
ATOM 907 N N . LEU A 1 116 ? 7.862 -4.813 -11.237 1.00 97.75 116 LEU A N 1
ATOM 908 C CA . LEU A 1 116 ? 9.215 -5.026 -10.726 1.00 97.75 116 LEU A CA 1
ATOM 909 C C . LEU A 1 116 ? 9.753 -6.333 -11.311 1.00 97.75 116 LEU A C 1
ATOM 911 O O . LEU A 1 116 ? 9.235 -7.401 -11.000 1.00 97.75 116 LEU A O 1
ATOM 915 N N . ALA A 1 117 ? 10.743 -6.243 -12.197 1.00 95.38 117 ALA A N 1
ATOM 916 C CA . ALA A 1 117 ? 11.403 -7.414 -12.758 1.00 95.38 117 ALA A CA 1
ATOM 917 C C . ALA A 1 117 ? 12.566 -7.785 -11.839 1.00 95.38 117 ALA A C 1
ATOM 919 O O . ALA A 1 117 ? 13.423 -6.936 -11.606 1.00 95.38 117 ALA A O 1
ATOM 920 N N . THR A 1 118 ? 12.572 -9.001 -11.299 1.00 92.56 118 THR A N 1
ATOM 921 C CA . THR A 1 118 ? 13.623 -9.501 -10.395 1.00 92.56 118 THR A CA 1
ATOM 922 C C . THR A 1 118 ? 14.646 -10.352 -11.130 1.00 92.56 118 THR A C 1
ATOM 924 O O . THR A 1 118 ? 15.834 -10.175 -10.909 1.00 92.56 118 THR A O 1
ATOM 927 N N . ASP A 1 119 ? 14.181 -11.182 -12.064 1.00 88.88 119 ASP A N 1
ATOM 928 C CA . ASP A 1 119 ? 14.998 -12.130 -12.820 1.00 88.88 119 ASP A CA 1
ATOM 929 C C . ASP A 1 119 ? 15.031 -11.693 -14.291 1.00 88.88 119 ASP A C 1
ATOM 931 O O . ASP A 1 119 ? 14.087 -11.932 -15.053 1.00 88.88 119 ASP A O 1
ATOM 935 N N . ILE A 1 120 ? 16.071 -10.947 -14.677 1.00 89.81 120 ILE A N 1
ATOM 936 C CA . ILE A 1 120 ? 16.150 -10.293 -15.989 1.00 89.81 120 ILE A CA 1
ATOM 937 C C . ILE A 1 120 ? 17.161 -11.009 -16.881 1.00 89.81 120 ILE A C 1
ATOM 939 O O . ILE A 1 120 ? 18.366 -10.790 -16.796 1.00 89.81 120 ILE A O 1
ATOM 943 N N . ASP A 1 121 ? 16.650 -11.766 -17.846 1.00 87.12 121 ASP A N 1
ATOM 944 C CA . ASP A 1 121 ? 17.462 -12.258 -18.954 1.00 87.12 121 ASP A CA 1
ATOM 945 C C . ASP A 1 121 ? 17.584 -11.193 -20.048 1.00 87.12 121 ASP A C 1
ATOM 947 O O . ASP A 1 121 ? 16.584 -10.679 -20.565 1.00 87.12 121 ASP A O 1
ATOM 951 N N . PHE A 1 122 ? 18.814 -10.893 -20.468 1.00 85.88 122 PHE A N 1
ATOM 952 C CA . PHE A 1 122 ? 19.063 -9.973 -21.575 1.00 85.88 122 PHE A CA 1
ATOM 953 C C . PHE A 1 122 ? 20.071 -10.520 -22.584 1.00 85.88 122 PHE A C 1
ATOM 955 O O . PHE A 1 122 ? 20.895 -11.387 -22.306 1.00 85.88 122 PHE A O 1
ATOM 962 N N . LYS A 1 123 ? 19.995 -9.984 -23.804 1.00 86.31 123 LYS A N 1
ATOM 963 C CA . LYS A 1 123 ? 20.957 -10.235 -24.879 1.00 86.31 123 LYS A CA 1
ATOM 964 C C . LYS A 1 123 ? 21.490 -8.902 -25.367 1.00 86.31 123 LYS A C 1
ATOM 966 O O . LYS A 1 123 ? 20.718 -7.968 -25.579 1.00 86.31 123 LYS A O 1
ATOM 971 N N . THR A 1 124 ? 22.794 -8.824 -25.599 1.00 86.25 124 THR A N 1
ATOM 972 C CA . THR A 1 124 ? 23.439 -7.623 -26.131 1.00 86.25 124 THR A CA 1
ATOM 973 C C . THR A 1 124 ? 24.442 -7.976 -27.220 1.00 86.25 124 THR A C 1
ATOM 975 O O . THR A 1 124 ? 24.991 -9.073 -27.249 1.00 86.25 124 THR A O 1
ATOM 978 N N . LYS A 1 125 ? 24.657 -7.034 -28.142 1.00 90.56 125 LYS A N 1
ATOM 979 C CA . LYS A 1 125 ? 25.748 -7.093 -29.127 1.00 90.56 125 LYS A CA 1
ATOM 980 C C . LYS A 1 125 ? 27.039 -6.470 -28.592 1.00 90.56 125 LYS A C 1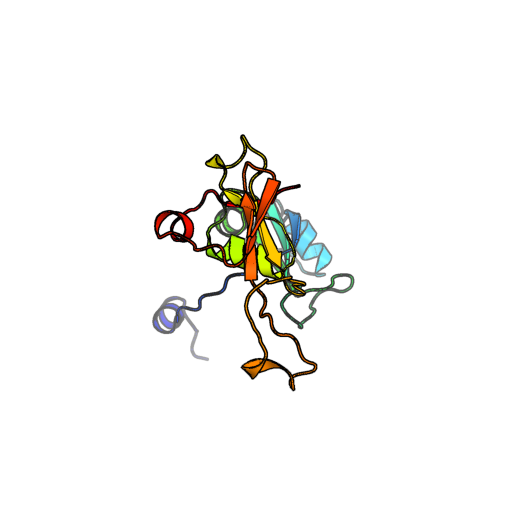
ATOM 982 O O . LYS A 1 125 ? 28.066 -6.563 -29.257 1.00 90.56 125 LYS A O 1
ATOM 987 N N . ALA A 1 126 ? 26.970 -5.784 -27.450 1.00 87.88 126 ALA A N 1
ATOM 988 C CA . ALA A 1 126 ? 28.142 -5.222 -26.801 1.00 87.88 126 ALA A CA 1
ATOM 989 C C . ALA A 1 126 ? 29.097 -6.346 -26.388 1.00 87.88 126 ALA A C 1
ATOM 991 O O . ALA A 1 126 ? 28.662 -7.431 -26.001 1.00 87.88 126 ALA A O 1
ATOM 992 N N . ASN A 1 127 ? 30.396 -6.079 -26.482 1.00 86.00 127 ASN A N 1
ATOM 993 C CA . ASN A 1 127 ? 31.394 -6.993 -25.960 1.00 86.00 127 ASN A CA 1
ATOM 994 C C . ASN A 1 127 ? 31.378 -6.906 -24.426 1.00 86.00 127 ASN A C 1
ATOM 996 O O . ASN A 1 127 ? 31.568 -5.820 -23.892 1.00 86.00 127 ASN A O 1
ATOM 1000 N N . LEU A 1 128 ? 31.133 -8.037 -23.761 1.00 84.06 128 LEU A N 1
ATOM 1001 C CA . LEU A 1 128 ? 31.130 -8.179 -22.300 1.00 84.06 128 LEU A CA 1
ATOM 1002 C C . LEU A 1 128 ? 32.361 -8.956 -21.802 1.00 84.06 128 LEU A C 1
ATOM 1004 O O . LEU A 1 128 ? 32.305 -9.624 -20.773 1.00 84.06 128 LEU A O 1
ATOM 1008 N N . SER A 1 129 ? 33.458 -8.976 -22.568 1.00 82.19 129 SER A N 1
ATOM 1009 C CA . SER A 1 129 ? 34.654 -9.760 -22.234 1.00 82.19 129 SER A CA 1
ATOM 1010 C C . SER A 1 129 ? 35.319 -9.365 -20.924 1.00 82.19 129 SER A C 1
ATOM 1012 O O . SER A 1 129 ? 35.968 -10.190 -20.294 1.00 82.19 129 SER A O 1
ATOM 1014 N N . ASP A 1 130 ? 35.130 -8.122 -20.510 1.00 81.69 130 ASP A N 1
ATOM 1015 C CA . ASP A 1 130 ? 35.521 -7.588 -19.210 1.00 81.69 130 ASP A CA 1
ATOM 1016 C C . ASP A 1 130 ? 34.707 -8.163 -18.035 1.00 81.69 130 ASP A C 1
ATOM 1018 O O . ASP A 1 130 ? 35.191 -8.139 -16.909 1.00 81.69 130 ASP A O 1
ATOM 1022 N N . MET A 1 131 ? 33.535 -8.752 -18.297 1.00 76.62 131 MET A N 1
ATOM 1023 C CA . MET A 1 131 ? 32.613 -9.311 -17.294 1.00 76.62 131 MET A CA 1
ATOM 1024 C C . MET A 1 131 ? 32.580 -10.860 -17.283 1.00 76.62 131 MET A C 1
ATOM 1026 O O . MET A 1 131 ? 31.811 -11.465 -16.541 1.00 76.62 131 MET A O 1
ATOM 1030 N N . GLN A 1 132 ? 33.398 -11.532 -18.110 1.00 56.88 132 GLN A N 1
ATOM 1031 C CA . GLN A 1 132 ? 33.262 -12.961 -18.474 1.00 56.88 132 GLN A CA 1
ATOM 1032 C C . GLN A 1 132 ? 33.476 -14.005 -17.357 1.00 56.88 132 GLN A C 1
ATOM 1034 O O . GLN A 1 132 ? 33.162 -15.172 -17.579 1.00 56.88 132 GLN A O 1
ATOM 1039 N N . ASN A 1 133 ? 33.989 -13.635 -16.178 1.00 54.91 133 ASN A N 1
ATOM 1040 C CA . ASN A 1 133 ? 34.271 -14.593 -15.092 1.00 54.91 133 ASN A CA 1
ATOM 1041 C C . ASN A 1 133 ? 33.199 -14.637 -13.996 1.00 54.91 133 ASN A C 1
ATOM 1043 O O . ASN A 1 133 ? 33.322 -15.404 -13.039 1.00 54.91 133 ASN A O 1
ATOM 1047 N N . GLU A 1 134 ? 32.147 -13.839 -14.120 1.00 55.94 134 GLU A N 1
ATOM 1048 C CA . GLU A 1 134 ? 31.052 -13.826 -13.165 1.00 55.94 134 GLU A CA 1
ATOM 1049 C C . GLU A 1 134 ? 29.950 -14.741 -13.700 1.00 55.94 134 GLU A C 1
ATOM 1051 O O . GLU A 1 134 ? 29.105 -14.335 -14.489 1.00 55.94 134 GLU A O 1
ATOM 1056 N N . ASN A 1 135 ? 29.947 -16.003 -13.260 1.00 52.50 135 ASN A N 1
ATOM 1057 C CA . ASN A 1 135 ? 28.826 -16.944 -13.433 1.00 52.50 135 ASN A CA 1
ATOM 1058 C C . ASN A 1 135 ? 27.541 -16.476 -12.692 1.00 52.50 135 ASN A C 1
ATOM 1060 O O . ASN A 1 135 ? 26.751 -17.304 -12.243 1.00 52.50 135 ASN A O 1
ATOM 1064 N N . GLY A 1 136 ? 27.367 -15.170 -12.483 1.00 57.53 136 GLY A N 1
ATOM 1065 C CA . GLY A 1 136 ? 26.385 -14.556 -11.599 1.00 57.53 136 GLY A CA 1
ATOM 1066 C C . GLY A 1 136 ? 25.458 -13.591 -12.329 1.00 57.53 136 GLY A C 1
ATOM 1067 O O . GLY A 1 136 ? 25.713 -13.185 -13.461 1.00 57.53 136 GLY A O 1
ATOM 1068 N N . GLU A 1 137 ? 24.355 -13.252 -11.664 1.00 68.75 137 GLU A N 1
ATOM 1069 C CA . GLU A 1 137 ? 23.369 -12.265 -12.105 1.00 68.75 137 GLU A CA 1
ATOM 1070 C C . GLU A 1 137 ? 24.040 -10.960 -12.560 1.00 68.75 137 GLU A C 1
ATOM 1072 O O . GLU A 1 137 ? 24.447 -10.131 -11.751 1.00 68.75 137 GLU A O 1
ATOM 1077 N N . LEU A 1 138 ? 24.105 -10.740 -13.876 1.00 80.62 138 LEU A N 1
ATOM 1078 C CA . LEU A 1 138 ? 24.578 -9.479 -14.464 1.00 80.62 138 LEU A CA 1
ATOM 1079 C C . LEU A 1 138 ? 23.532 -8.354 -14.370 1.00 80.62 138 LEU A C 1
ATOM 1081 O O . LEU A 1 138 ? 23.734 -7.255 -14.890 1.00 80.62 138 LEU A O 1
ATOM 1085 N N . THR A 1 139 ? 22.384 -8.635 -13.759 1.00 86.88 139 THR A N 1
ATOM 1086 C CA . THR A 1 139 ? 21.250 -7.725 -13.655 1.00 86.88 139 THR A CA 1
ATOM 1087 C C . THR A 1 139 ? 20.824 -7.564 -12.215 1.00 86.88 139 THR A C 1
ATOM 1089 O O . THR A 1 139 ? 20.859 -8.508 -11.438 1.00 86.88 139 THR A O 1
ATOM 1092 N N . VAL A 1 140 ? 20.336 -6.374 -11.893 1.00 90.81 140 VAL A N 1
ATOM 1093 C CA . VAL A 1 140 ? 19.655 -6.099 -10.630 1.00 90.81 140 VAL A CA 1
ATOM 1094 C C . VAL A 1 140 ? 18.157 -5.932 -10.878 1.00 90.81 140 VAL A C 1
ATOM 1096 O O . VAL A 1 140 ? 17.774 -5.554 -11.995 1.00 90.81 140 VAL A O 1
ATOM 1099 N N . PRO A 1 141 ? 17.306 -6.140 -9.856 1.00 94.31 141 PRO A N 1
ATOM 1100 C CA . PRO A 1 141 ? 15.886 -5.880 -9.983 1.00 94.31 141 PRO A CA 1
ATOM 1101 C C . PRO A 1 141 ? 15.603 -4.472 -10.507 1.00 94.31 141 PRO A C 1
ATOM 1103 O O . PRO A 1 141 ? 16.237 -3.494 -10.104 1.00 94.31 141 PRO A O 1
ATOM 1106 N N . SER A 1 142 ? 14.633 -4.360 -11.409 1.00 96.12 142 SER A N 1
ATOM 1107 C CA . SER A 1 142 ? 14.356 -3.118 -12.122 1.00 96.12 142 SER A CA 1
ATOM 1108 C C . SER A 1 142 ? 12.863 -2.878 -12.274 1.00 96.12 142 SER A C 1
ATOM 1110 O O . SER A 1 142 ? 12.126 -3.733 -12.779 1.00 96.12 142 SER A O 1
ATOM 1112 N N . ILE A 1 143 ? 12.406 -1.681 -11.888 1.00 98.00 143 ILE A N 1
ATOM 1113 C CA . ILE A 1 143 ? 11.069 -1.229 -12.273 1.00 98.00 143 ILE A CA 1
ATOM 1114 C C . ILE A 1 143 ? 11.072 -1.086 -13.793 1.00 98.00 143 ILE A C 1
ATOM 1116 O O . ILE A 1 143 ? 11.836 -0.315 -14.370 1.00 98.00 143 ILE A O 1
ATOM 1120 N N . THR A 1 144 ? 10.228 -1.872 -14.440 1.00 97.19 144 THR A N 1
ATOM 1121 C CA . THR A 1 144 ? 10.171 -2.024 -15.887 1.00 97.19 144 THR A CA 1
ATOM 1122 C C . THR A 1 144 ? 8.804 -1.581 -16.371 1.00 97.19 144 THR A C 1
ATOM 1124 O O . THR A 1 144 ? 7.778 -1.988 -15.825 1.00 97.19 144 THR A O 1
ATOM 1127 N N . MET A 1 145 ? 8.777 -0.767 -17.422 1.00 96.38 145 MET A N 1
ATOM 1128 C CA . MET A 1 145 ? 7.532 -0.322 -18.036 1.00 96.38 145 MET A CA 1
ATOM 1129 C C . MET A 1 145 ? 7.205 -1.177 -19.255 1.00 96.38 145 MET A C 1
ATOM 1131 O O . MET A 1 145 ? 8.013 -1.275 -20.177 1.00 96.38 145 MET A O 1
ATOM 1135 N N . LYS A 1 146 ? 5.991 -1.723 -19.323 1.00 95.50 146 LYS A N 1
ATOM 1136 C CA . LYS A 1 146 ? 5.404 -2.124 -20.601 1.00 95.50 146 LYS A CA 1
ATOM 1137 C C . LYS A 1 146 ? 4.945 -0.866 -21.333 1.00 95.50 146 LYS A C 1
ATOM 1139 O O . LYS A 1 146 ? 4.060 -0.155 -20.860 1.00 95.50 146 LYS A O 1
ATOM 1144 N N . THR A 1 147 ? 5.551 -0.585 -22.478 1.00 93.50 147 THR A N 1
ATOM 1145 C CA . THR A 1 147 ? 5.233 0.580 -23.305 1.00 93.50 147 THR A CA 1
ATOM 1146 C C . THR A 1 147 ? 3.964 0.351 -24.134 1.00 93.50 147 THR A C 1
ATOM 1148 O O . THR A 1 147 ? 3.470 -0.774 -24.260 1.00 93.50 147 THR A O 1
ATOM 1151 N N . ALA A 1 148 ? 3.450 1.426 -24.739 1.00 91.75 148 ALA A N 1
ATOM 1152 C CA . ALA A 1 148 ? 2.317 1.370 -25.665 1.00 91.75 148 ALA A CA 1
ATOM 1153 C C . ALA A 1 148 ? 2.581 0.474 -26.891 1.00 91.75 148 ALA A C 1
ATOM 1155 O O . ALA A 1 148 ? 1.648 -0.088 -27.454 1.00 91.75 148 ALA A O 1
ATOM 1156 N N . ASP A 1 149 ? 3.852 0.291 -27.259 1.00 91.62 149 ASP A N 1
ATOM 1157 C CA . ASP A 1 149 ? 4.272 -0.553 -28.382 1.00 91.62 149 ASP A CA 1
ATOM 1158 C C . ASP A 1 149 ? 4.459 -2.026 -27.977 1.00 91.62 149 ASP A C 1
ATOM 1160 O O . ASP A 1 149 ? 5.094 -2.795 -28.698 1.00 91.62 149 ASP A O 1
ATOM 1164 N N . ASN A 1 150 ? 3.952 -2.427 -26.804 1.00 91.94 150 ASN A N 1
ATOM 1165 C CA . ASN A 1 150 ? 4.093 -3.775 -26.244 1.00 91.94 150 ASN A CA 1
ATOM 1166 C C . ASN A 1 150 ? 5.553 -4.231 -26.062 1.00 91.94 150 ASN A C 1
ATOM 1168 O O . ASN A 1 150 ? 5.860 -5.414 -26.198 1.00 91.94 150 ASN A O 1
ATOM 1172 N N . LYS A 1 151 ? 6.456 -3.305 -25.722 1.00 93.75 151 LYS A N 1
ATOM 1173 C CA . LYS A 1 151 ? 7.855 -3.605 -25.372 1.00 93.75 151 LYS A CA 1
ATOM 1174 C C . LYS A 1 151 ? 8.102 -3.342 -23.893 1.00 93.75 151 LYS A C 1
ATOM 1176 O O . LYS A 1 151 ? 7.404 -2.532 -23.292 1.00 93.75 151 LYS A O 1
ATOM 1181 N N . PHE A 1 152 ? 9.118 -3.983 -23.326 1.00 94.69 152 PHE A N 1
ATOM 1182 C CA . PHE A 1 152 ? 9.584 -3.677 -21.978 1.00 94.69 152 PHE A CA 1
ATOM 1183 C C . PHE A 1 152 ? 10.740 -2.679 -22.029 1.00 94.69 152 PHE A C 1
ATOM 1185 O O . PHE A 1 152 ? 11.782 -2.950 -22.621 1.00 94.69 152 PHE A O 1
ATOM 1192 N N . ALA A 1 153 ? 10.535 -1.518 -21.416 1.00 95.00 153 ALA A N 1
ATOM 1193 C CA . ALA A 1 153 ? 11.584 -0.562 -21.106 1.00 95.00 153 ALA A CA 1
ATOM 1194 C C . ALA A 1 153 ? 12.098 -0.869 -19.694 1.00 95.00 153 ALA A C 1
ATOM 1196 O O . ALA A 1 153 ? 11.466 -0.495 -18.702 1.00 95.00 153 ALA A O 1
ATOM 1197 N N . VAL A 1 154 ? 13.201 -1.615 -19.628 1.00 94.81 154 VAL A N 1
ATOM 1198 C CA . VAL A 1 154 ? 13.907 -1.947 -18.381 1.00 94.81 154 VAL A CA 1
ATOM 1199 C C . VAL A 1 154 ? 14.614 -0.694 -17.867 1.00 94.81 154 VAL A C 1
ATOM 1201 O O . VAL A 1 154 ? 15.180 0.057 -18.661 1.00 94.81 154 VAL A O 1
ATOM 1204 N N . GLY A 1 155 ? 14.571 -0.453 -16.556 1.00 94.44 155 GLY A N 1
ATOM 1205 C CA . GLY A 1 155 ? 15.108 0.768 -15.953 1.00 94.44 155 GLY A CA 1
ATOM 1206 C C . GLY A 1 155 ? 14.194 1.974 -16.157 1.00 94.44 155 GLY A C 1
ATOM 1207 O O . GLY A 1 155 ? 14.659 3.040 -16.556 1.00 94.44 155 GLY A O 1
ATOM 1208 N N . TRP A 1 156 ? 12.888 1.808 -15.923 1.00 96.38 156 TRP A N 1
ATOM 1209 C CA . TRP A 1 156 ? 11.937 2.913 -16.001 1.00 96.38 156 TRP A CA 1
ATOM 1210 C C . TRP A 1 156 ? 12.325 4.027 -15.023 1.00 96.38 156 TRP A C 1
ATOM 1212 O O . TRP A 1 156 ? 12.531 3.797 -13.831 1.00 96.38 156 TRP A O 1
ATOM 1222 N N . LEU A 1 157 ? 12.401 5.247 -15.550 1.00 94.94 157 LEU A N 1
ATOM 1223 C CA . LEU A 1 157 ? 12.745 6.441 -14.796 1.00 94.94 157 LEU A CA 1
ATOM 1224 C C . LEU A 1 157 ? 11.463 7.173 -14.388 1.00 94.94 157 LEU A C 1
ATOM 1226 O O . LEU A 1 157 ? 10.761 7.716 -15.241 1.00 94.94 157 LEU A O 1
ATOM 1230 N N . ALA A 1 158 ? 11.186 7.220 -13.086 1.00 95.81 158 ALA A N 1
ATOM 1231 C CA . ALA A 1 158 ? 10.080 8.007 -12.555 1.00 95.81 158 ALA A CA 1
ATOM 1232 C C . ALA A 1 158 ? 10.376 9.508 -12.693 1.00 95.81 158 ALA A C 1
ATOM 1234 O O . ALA A 1 158 ? 11.388 10.005 -12.192 1.00 95.81 158 ALA A O 1
ATOM 1235 N N . SER A 1 159 ? 9.486 10.251 -13.349 1.00 95.50 159 SER A N 1
ATOM 1236 C CA . SER A 1 159 ? 9.553 11.715 -13.359 1.00 95.50 159 SER A CA 1
ATOM 1237 C C . SER A 1 159 ? 9.081 12.303 -12.022 1.00 95.50 159 SER A C 1
ATOM 1239 O O . SER A 1 159 ? 8.407 11.638 -11.235 1.00 95.50 159 SER A O 1
ATOM 1241 N N . GLN A 1 160 ? 9.351 13.588 -11.764 1.00 97.38 160 GLN A N 1
ATOM 1242 C CA . GLN A 1 160 ? 8.782 14.270 -10.588 1.00 97.38 160 GLN A CA 1
ATOM 1243 C C . GLN A 1 160 ? 7.248 14.222 -10.577 1.00 97.38 160 GLN A C 1
ATOM 1245 O O . GLN A 1 160 ? 6.643 14.033 -9.526 1.00 97.38 160 GLN A O 1
ATOM 1250 N N . THR A 1 161 ? 6.614 14.320 -11.747 1.00 95.25 161 THR A N 1
ATOM 1251 C CA . THR A 1 161 ? 5.156 14.218 -11.868 1.00 95.25 161 THR A CA 1
ATOM 1252 C C . THR A 1 161 ? 4.633 12.805 -11.637 1.00 95.25 161 THR A C 1
ATOM 1254 O O . THR A 1 161 ? 3.451 12.646 -11.356 1.00 95.25 161 THR A O 1
ATOM 1257 N N . ASP A 1 162 ? 5.480 11.781 -11.765 1.00 96.06 162 ASP A N 1
ATOM 1258 C CA . ASP A 1 162 ? 5.144 10.403 -11.397 1.00 96.06 162 ASP A CA 1
ATOM 1259 C C . ASP A 1 162 ? 5.259 10.190 -9.894 1.00 96.06 162 ASP A C 1
ATOM 1261 O O . ASP A 1 162 ? 4.360 9.616 -9.279 1.00 96.06 162 ASP A O 1
ATOM 1265 N N . MET A 1 163 ? 6.337 10.700 -9.300 1.00 97.06 163 MET A N 1
ATOM 1266 C CA . MET A 1 163 ? 6.599 10.565 -7.870 1.00 97.06 163 MET A CA 1
ATOM 1267 C C . MET A 1 163 ? 5.598 11.336 -6.999 1.00 97.06 163 MET A C 1
ATOM 1269 O O . MET A 1 163 ? 5.277 10.886 -5.905 1.00 97.06 163 MET A O 1
ATOM 1273 N N . LEU A 1 164 ? 5.085 12.473 -7.480 1.00 96.56 164 LEU A N 1
ATOM 1274 C CA . LEU A 1 164 ? 4.104 13.307 -6.767 1.00 96.56 164 LEU A CA 1
ATOM 1275 C C . LEU A 1 164 ? 2.645 12.962 -7.098 1.00 96.56 164 LEU A C 1
ATOM 1277 O O . LEU A 1 164 ? 1.730 13.683 -6.710 1.00 96.56 164 LEU A O 1
ATOM 1281 N N . ALA A 1 165 ? 2.418 11.894 -7.855 1.00 95.56 165 ALA A N 1
ATOM 1282 C CA . ALA A 1 165 ? 1.086 11.508 -8.272 1.00 95.56 165 ALA A CA 1
ATOM 1283 C C . ALA A 1 165 ? 0.332 10.688 -7.230 1.00 95.56 165 ALA A C 1
ATOM 1285 O O . ALA A 1 165 ? 0.906 9.844 -6.537 1.00 95.56 165 ALA A O 1
ATOM 1286 N N . GLU A 1 166 ? -0.984 10.875 -7.230 1.00 94.94 166 GLU A N 1
ATOM 1287 C CA . GLU A 1 166 ? -1.938 10.170 -6.371 1.00 94.94 166 GLU A CA 1
ATOM 1288 C C . GLU A 1 166 ? -3.033 9.468 -7.188 1.00 94.94 166 GLU A C 1
ATOM 1290 O O . GLU A 1 166 ? -4.115 9.192 -6.693 1.00 94.94 166 GLU A O 1
ATOM 1295 N N . ASP A 1 167 ? -2.792 9.202 -8.471 1.00 94.44 167 ASP A N 1
ATOM 1296 C CA . ASP A 1 167 ? -3.708 8.482 -9.364 1.00 94.44 167 ASP A CA 1
ATOM 1297 C C . ASP A 1 167 ? -3.133 7.127 -9.797 1.00 94.44 167 ASP A C 1
ATOM 1299 O O . ASP A 1 167 ? -3.450 6.626 -10.879 1.00 94.44 167 ASP A O 1
ATOM 1303 N N . TRP A 1 168 ? -2.278 6.518 -8.975 1.00 94.25 168 TRP A N 1
ATOM 1304 C CA . TRP A 1 168 ? -1.809 5.161 -9.233 1.00 94.25 168 TRP A CA 1
ATOM 1305 C C . TRP A 1 168 ? -2.921 4.144 -8.959 1.00 94.25 168 TRP A C 1
ATOM 1307 O O . TRP A 1 168 ? -3.738 4.297 -8.047 1.00 94.25 168 TRP A O 1
ATOM 1317 N N . VAL A 1 169 ? -2.962 3.093 -9.772 1.00 93.06 169 VAL A N 1
ATOM 1318 C CA . VAL A 1 169 ? -3.929 1.994 -9.681 1.00 93.06 169 VAL A CA 1
ATOM 1319 C C . VAL A 1 169 ? -3.250 0.662 -9.970 1.00 93.06 169 VAL A C 1
ATOM 1321 O O . VAL A 1 169 ? -2.271 0.604 -10.716 1.00 93.06 169 VAL A O 1
ATOM 1324 N N . VAL A 1 170 ? -3.787 -0.418 -9.403 1.00 92.12 170 VAL A N 1
ATOM 1325 C CA . VAL A 1 170 ? -3.395 -1.788 -9.759 1.00 92.12 170 VAL A CA 1
ATOM 1326 C C . VAL A 1 170 ? -3.994 -2.149 -11.118 1.00 92.12 170 VAL A C 1
ATOM 1328 O O . VAL A 1 170 ? -5.153 -1.843 -11.396 1.00 92.12 170 VAL A O 1
ATOM 1331 N N . VAL A 1 171 ? -3.208 -2.816 -11.960 1.00 90.19 171 VAL A N 1
ATOM 1332 C CA . VAL A 1 171 ? -3.667 -3.383 -13.234 1.00 90.19 171 VAL A CA 1
ATOM 1333 C C . VAL A 1 171 ? -4.092 -4.832 -13.000 1.00 90.19 171 VAL A C 1
ATOM 1335 O O . VAL A 1 171 ? -3.337 -5.593 -12.393 1.00 90.19 171 VAL A O 1
ATOM 1338 N N . GLN A 1 172 ? -5.300 -5.181 -13.456 1.00 76.75 172 GLN A N 1
ATOM 1339 C CA . GLN A 1 172 ? -5.837 -6.547 -13.410 1.00 76.75 172 GLN A CA 1
ATOM 1340 C C . GLN A 1 172 ? -5.174 -7.455 -14.451 1.00 76.75 172 GLN A C 1
ATOM 1342 O O . GLN A 1 172 ? -4.849 -6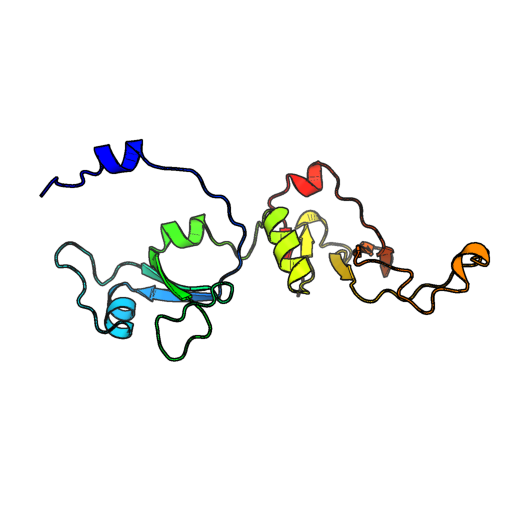.961 -15.556 1.00 76.75 172 GLN A O 1
#